Protein AF-A0A410P7U1-F1 (afdb_monomer_lite)

Secondary structure (DSSP, 8-state):
-HHHHHHHHHHHHHHHHHHHHHHHS--SS-HHHHHHHHT-HHHHHHHHHHHHHHHHHHHHHHHHHHHHHHHHH-TTS-HHHHHHHHHHHHHHHHHH-HHHHHHHHHHHHHHHHHHHHHHHHHHHHHHTTSS--

pLDDT: mean 84.14, std 8.35, range [55.19, 94.56]

Structure (mmCIF, N/CA/C/O backbone):
data_AF-A0A410P7U1-F1
#
_entry.id   AF-A0A410P7U1-F1
#
loop_
_atom_site.group_PDB
_atom_site.id
_atom_site.type_symbol
_atom_site.label_atom_id
_atom_site.label_alt_id
_atom_site.label_comp_id
_atom_site.label_asym_id
_atom_site.label_entity_id
_atom_site.label_seq_id
_atom_site.pdbx_PDB_ins_code
_atom_site.Cartn_x
_atom_site.Cartn_y
_atom_site.Cartn_z
_atom_site.occupancy
_atom_site.B_iso_or_equiv
_atom_site.auth_seq_id
_atom_site.auth_comp_id
_atom_site.auth_asym_id
_atom_site.auth_atom_id
_atom_site.pdbx_PDB_model_num
ATOM 1 N N . LEU A 1 1 ? 9.628 14.438 13.253 1.00 80.75 1 LEU A N 1
ATOM 2 C CA . LEU A 1 1 ? 9.615 15.450 12.167 1.00 80.75 1 LEU A CA 1
ATOM 3 C C . LEU A 1 1 ? 10.912 15.455 11.361 1.00 80.75 1 LEU A C 1
ATOM 5 O O . LEU A 1 1 ? 10.832 15.313 10.152 1.00 80.75 1 LEU A O 1
ATOM 9 N N . LEU A 1 2 ? 12.088 15.549 11.995 1.00 90.50 2 LEU A N 1
ATOM 10 C CA . LEU A 1 2 ? 13.374 15.551 11.278 1.00 90.50 2 LEU A CA 1
ATOM 11 C C . LEU A 1 2 ? 13.636 14.260 10.476 1.00 90.50 2 LEU A C 1
ATOM 13 O O . LEU A 1 2 ? 14.017 14.333 9.315 1.00 90.50 2 LEU A O 1
ATOM 17 N N . SER A 1 3 ? 13.324 13.090 11.043 1.00 89.31 3 SER A N 1
ATOM 18 C CA . SER A 1 3 ? 13.371 11.803 10.329 1.00 89.31 3 SER A CA 1
ATOM 19 C C . SER A 1 3 ? 12.455 11.768 9.101 1.00 89.31 3 SER A C 1
ATOM 21 O O . SER A 1 3 ? 12.883 11.365 8.026 1.00 89.31 3 SER A O 1
ATOM 23 N N . TYR A 1 4 ? 11.216 12.248 9.241 1.00 89.88 4 TYR A N 1
ATOM 24 C CA . TYR A 1 4 ? 10.261 12.337 8.133 1.00 89.88 4 TYR A CA 1
ATOM 25 C C . TYR A 1 4 ? 10.740 13.277 7.024 1.00 89.88 4 TYR A C 1
ATOM 27 O O . TYR A 1 4 ? 10.593 12.945 5.853 1.00 89.88 4 TYR A O 1
ATOM 35 N N . MET A 1 5 ? 11.353 14.413 7.375 1.00 93.06 5 MET A N 1
ATOM 36 C CA . MET A 1 5 ? 11.936 15.325 6.386 1.00 93.06 5 MET A CA 1
ATOM 37 C C . MET A 1 5 ? 13.109 14.687 5.637 1.00 93.06 5 MET A C 1
ATOM 39 O O . MET A 1 5 ? 13.162 14.783 4.415 1.00 93.06 5 MET A O 1
ATOM 43 N N . LEU A 1 6 ? 14.017 14.000 6.339 1.00 94.56 6 LEU A N 1
ATOM 44 C CA . LEU A 1 6 ? 15.161 13.330 5.710 1.00 94.56 6 LEU A CA 1
ATOM 45 C C . LEU A 1 6 ? 14.723 12.208 4.764 1.00 94.56 6 LEU A C 1
ATOM 47 O O . LEU A 1 6 ? 15.186 12.145 3.627 1.00 94.56 6 LEU A O 1
ATOM 51 N N . ILE A 1 7 ? 13.800 11.354 5.211 1.00 93.50 7 ILE A N 1
ATOM 52 C CA . ILE A 1 7 ? 13.261 10.269 4.384 1.00 93.50 7 ILE A CA 1
ATOM 53 C C . ILE A 1 7 ? 12.494 10.849 3.193 1.00 93.50 7 ILE A C 1
ATOM 55 O O . ILE A 1 7 ? 12.692 10.400 2.069 1.00 93.50 7 ILE A O 1
ATOM 59 N N . GLY A 1 8 ? 11.666 11.874 3.412 1.00 90.50 8 GLY A N 1
ATOM 60 C CA . GLY A 1 8 ? 10.916 12.535 2.344 1.00 90.50 8 GLY A CA 1
ATOM 61 C C . GLY A 1 8 ? 11.827 13.128 1.271 1.00 90.50 8 GLY A C 1
ATOM 62 O O . GLY A 1 8 ? 11.583 12.929 0.084 1.00 90.50 8 GLY A O 1
ATOM 63 N N . LEU A 1 9 ? 12.917 13.784 1.676 1.00 93.50 9 LEU A N 1
ATOM 64 C CA . LEU A 1 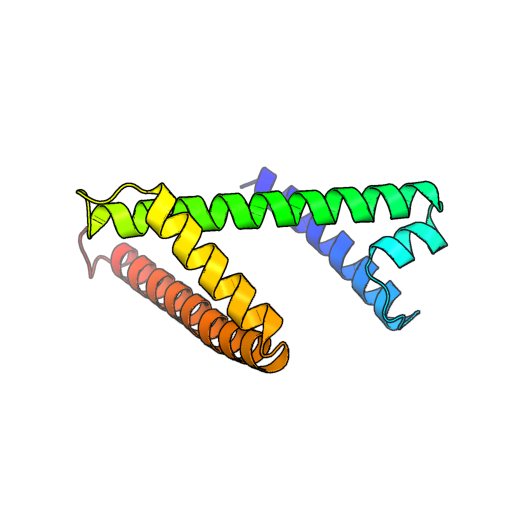9 ? 13.907 14.331 0.751 1.00 93.50 9 LEU A CA 1
ATOM 65 C C . LEU A 1 9 ? 14.616 13.226 -0.048 1.00 93.50 9 LEU A C 1
ATOM 67 O O . LEU A 1 9 ? 14.768 13.340 -1.262 1.00 93.50 9 LEU A O 1
ATOM 71 N N . MET A 1 10 ? 15.010 12.136 0.614 1.00 92.62 10 MET A N 1
ATOM 72 C CA . MET A 1 10 ? 15.629 10.983 -0.044 1.00 92.62 10 MET A CA 1
ATOM 73 C C . MET A 1 10 ? 14.689 10.352 -1.082 1.00 92.62 10 MET A C 1
ATOM 75 O O . MET A 1 10 ? 15.100 10.096 -2.213 1.00 92.62 10 MET A O 1
ATOM 79 N N . VAL A 1 11 ? 13.420 10.137 -0.720 1.00 91.25 11 VAL A N 1
ATOM 80 C CA . VAL A 1 11 ? 12.402 9.575 -1.620 1.00 91.25 11 VAL A CA 1
ATOM 81 C C . VAL A 1 11 ? 12.125 10.514 -2.794 1.00 91.25 11 VAL A C 1
ATOM 83 O O . VAL A 1 11 ? 11.977 10.042 -3.918 1.00 91.25 11 VAL A O 1
ATOM 86 N N . TYR A 1 12 ? 12.108 11.830 -2.567 1.00 90.88 12 TYR A N 1
ATOM 87 C CA . TYR A 1 12 ? 11.939 12.821 -3.629 1.00 90.88 12 TYR A CA 1
ATOM 88 C C . TYR A 1 12 ? 13.035 12.711 -4.699 1.00 90.88 12 TYR A C 1
ATOM 90 O O . TYR A 1 12 ? 12.726 12.612 -5.889 1.00 90.88 12 TYR A O 1
ATOM 98 N N . PHE A 1 13 ? 14.307 12.662 -4.288 1.00 91.12 13 PHE A N 1
ATOM 99 C CA . PHE A 1 13 ? 15.417 12.489 -5.229 1.00 91.12 13 PHE A CA 1
ATOM 100 C C . PHE A 1 13 ? 15.346 11.148 -5.965 1.00 91.12 13 PHE A C 1
ATOM 102 O O . PHE A 1 13 ? 15.535 11.108 -7.181 1.00 91.12 13 PHE A O 1
ATOM 109 N N . LEU A 1 14 ? 15.013 10.068 -5.252 1.00 88.69 14 LEU A N 1
ATOM 110 C CA . LEU A 1 14 ? 14.886 8.733 -5.835 1.00 88.69 14 LEU A CA 1
ATOM 111 C C . LEU A 1 14 ? 13.796 8.679 -6.917 1.00 88.69 14 LEU A C 1
ATOM 113 O O . LEU A 1 14 ? 14.049 8.209 -8.023 1.00 88.69 14 LEU A O 1
ATOM 117 N N . MET A 1 15 ? 12.601 9.198 -6.624 1.00 88.19 15 MET A N 1
ATOM 118 C CA . MET A 1 15 ? 11.480 9.199 -7.571 1.00 88.19 15 MET A CA 1
ATOM 119 C C . MET A 1 15 ? 11.740 10.100 -8.779 1.00 88.19 15 MET A C 1
ATOM 121 O O . MET A 1 15 ? 11.368 9.742 -9.893 1.00 88.19 15 MET A O 1
ATOM 125 N N . THR A 1 16 ? 12.416 11.233 -8.577 1.00 89.19 16 THR A N 1
ATOM 126 C CA . THR A 1 16 ? 12.781 12.141 -9.675 1.00 89.19 16 THR A CA 1
ATOM 127 C C . THR A 1 16 ? 13.764 11.468 -10.637 1.00 89.19 16 THR A C 1
ATOM 129 O O . THR A 1 16 ? 13.517 11.439 -11.839 1.00 89.19 16 THR A O 1
ATOM 132 N N . SER A 1 17 ? 14.821 10.837 -10.114 1.00 85.94 17 SER A N 1
ATOM 133 C CA . SER A 1 17 ? 15.799 10.109 -10.935 1.00 85.94 17 SER A CA 1
ATOM 134 C C . SER A 1 17 ? 15.175 8.918 -11.673 1.00 85.94 17 SER A C 1
ATOM 136 O O . SER A 1 17 ? 15.435 8.720 -12.858 1.00 85.94 17 SER A O 1
ATOM 138 N N . LEU A 1 18 ? 14.299 8.155 -11.008 1.00 84.88 18 LEU A N 1
ATOM 139 C CA . LEU A 1 18 ? 13.560 7.064 -11.650 1.00 84.88 18 LEU A CA 1
ATOM 140 C C . LEU A 1 18 ? 12.632 7.569 -12.763 1.00 84.88 18 LEU A C 1
ATOM 142 O O . LEU A 1 18 ? 12.522 6.917 -13.800 1.00 84.88 18 LEU A O 1
ATOM 146 N N . GLY A 1 19 ? 11.991 8.725 -12.573 1.00 84.00 19 GLY A N 1
ATOM 147 C CA . GLY A 1 19 ? 11.145 9.357 -13.586 1.00 84.00 19 GLY A CA 1
ATOM 148 C C . GLY A 1 19 ? 11.925 9.775 -14.835 1.00 84.00 19 GLY A C 1
ATOM 149 O O . GLY A 1 19 ? 11.479 9.512 -15.951 1.00 84.00 19 GLY A O 1
ATOM 150 N N . GLU A 1 20 ? 13.113 10.360 -14.661 1.00 86.19 20 GLU A N 1
ATOM 151 C CA . GLU A 1 20 ? 14.006 10.715 -15.772 1.00 86.19 20 GLU A CA 1
ATOM 152 C C . GLU A 1 20 ? 14.488 9.475 -16.538 1.00 86.19 20 GLU A C 1
ATOM 154 O O . GLU A 1 20 ? 14.458 9.460 -17.769 1.00 86.19 20 GLU A O 1
ATOM 159 N N . LEU A 1 21 ? 14.859 8.405 -15.825 1.00 84.50 21 LEU A N 1
ATOM 160 C CA . LEU A 1 21 ? 15.267 7.134 -16.432 1.00 84.50 21 LEU A CA 1
ATOM 161 C C . LEU A 1 21 ? 14.123 6.465 -17.204 1.00 84.50 21 LEU A C 1
ATOM 163 O O . LEU A 1 21 ? 14.349 5.960 -18.302 1.00 84.50 21 LEU A O 1
ATOM 167 N N . ALA A 1 22 ? 12.897 6.508 -16.676 1.00 82.62 22 ALA A N 1
ATOM 168 C CA . ALA A 1 22 ? 11.719 5.972 -17.355 1.00 82.62 22 ALA A CA 1
ATOM 169 C C . ALA A 1 22 ? 11.340 6.772 -18.614 1.00 82.62 22 ALA A C 1
ATOM 171 O O . ALA A 1 22 ? 10.884 6.189 -19.598 1.00 82.62 22 ALA A O 1
ATOM 172 N N . ALA A 1 23 ? 11.548 8.094 -18.611 1.00 82.38 23 ALA A N 1
ATOM 173 C CA . ALA A 1 23 ? 11.351 8.937 -19.790 1.00 82.38 23 ALA A CA 1
ATOM 174 C C . ALA A 1 23 ? 12.447 8.724 -20.849 1.00 82.38 23 ALA A C 1
ATOM 176 O O . ALA A 1 23 ? 12.164 8.753 -22.046 1.00 82.38 23 ALA A O 1
ATOM 177 N N . TYR A 1 24 ? 13.690 8.498 -20.415 1.00 81.44 24 TYR A N 1
ATOM 178 C CA . TYR A 1 24 ? 14.828 8.244 -21.298 1.00 81.44 24 TYR A CA 1
ATOM 179 C C . TYR A 1 24 ? 14.781 6.849 -21.936 1.00 81.44 24 TYR A C 1
ATOM 181 O O . TYR A 1 24 ? 15.086 6.693 -23.118 1.00 81.44 24 TYR A O 1
ATOM 189 N N . MET A 1 25 ? 14.377 5.833 -21.172 1.00 77.94 25 MET A N 1
ATOM 190 C CA . MET A 1 25 ? 14.282 4.447 -21.619 1.00 77.94 25 MET A CA 1
ATOM 191 C C . MET A 1 25 ? 12.894 3.885 -21.278 1.00 77.94 25 MET A C 1
ATOM 193 O O . MET A 1 25 ? 12.732 3.268 -20.225 1.00 77.94 25 MET A O 1
ATOM 197 N N . PRO A 1 26 ? 11.893 4.042 -22.166 1.00 72.19 26 PRO A N 1
ATOM 198 C CA . PRO A 1 26 ? 10.545 3.527 -21.948 1.00 72.19 26 PRO A CA 1
ATOM 199 C C . PRO A 1 26 ? 10.509 2.013 -22.196 1.00 72.19 26 PRO A C 1
ATOM 201 O O . PRO A 1 26 ? 9.958 1.526 -23.183 1.00 72.19 26 PRO A O 1
ATOM 204 N N . VAL A 1 27 ? 11.143 1.249 -21.311 1.00 73.50 27 VAL A N 1
ATOM 205 C CA . VAL A 1 27 ? 11.031 -0.209 -21.284 1.00 73.50 27 VAL A CA 1
ATOM 206 C C . VAL A 1 27 ? 9.816 -0.605 -20.458 1.00 73.50 27 VAL A C 1
ATOM 208 O O . VAL A 1 27 ? 9.520 -0.012 -19.427 1.00 73.50 27 VAL A O 1
ATOM 211 N N . SER A 1 28 ? 9.139 -1.675 -20.869 1.00 60.81 28 SER A N 1
ATOM 212 C CA . SER A 1 28 ? 8.065 -2.311 -20.088 1.00 60.81 28 SER A CA 1
ATOM 213 C C . SER A 1 28 ? 8.574 -2.981 -18.799 1.00 60.81 28 SER A C 1
ATOM 215 O O . SER A 1 28 ? 7.804 -3.632 -18.095 1.00 60.81 28 SER A O 1
ATOM 217 N N . GLY A 1 29 ? 9.882 -2.893 -18.535 1.00 61.28 29 GLY A N 1
ATOM 218 C CA . GLY A 1 29 ? 10.548 -3.472 -17.378 1.00 61.28 29 GLY A CA 1
ATOM 219 C C . GLY A 1 29 ? 10.292 -2.681 -16.095 1.00 61.28 29 GLY A C 1
ATOM 220 O O . GLY A 1 29 ? 10.015 -1.485 -16.110 1.00 61.28 29 GLY A O 1
ATOM 221 N N . SER A 1 30 ? 10.399 -3.374 -14.963 1.00 69.25 30 SER A N 1
ATOM 222 C CA . SER A 1 30 ? 10.340 -2.767 -13.629 1.00 69.25 30 SER A CA 1
ATOM 223 C C . SER A 1 30 ? 11.595 -1.925 -13.357 1.00 69.25 30 SER A C 1
ATOM 225 O O . SER A 1 30 ? 12.603 -2.057 -14.046 1.00 69.25 30 SER A O 1
ATOM 227 N N . PHE A 1 31 ? 11.596 -1.115 -12.296 1.00 73.81 31 PHE A N 1
ATOM 228 C CA . PHE A 1 31 ? 12.791 -0.393 -11.835 1.00 73.81 31 PHE A CA 1
ATOM 229 C C . PHE A 1 31 ? 13.992 -1.317 -11.553 1.00 73.81 31 PHE A C 1
ATOM 231 O O . PHE A 1 31 ? 15.139 -0.873 -11.594 1.00 73.81 31 PHE A O 1
ATOM 238 N N . ALA A 1 32 ? 13.744 -2.614 -11.342 1.00 74.00 32 ALA A N 1
ATOM 239 C CA . ALA A 1 32 ? 14.778 -3.643 -11.320 1.00 74.00 32 ALA A CA 1
ATOM 240 C C . ALA A 1 32 ? 15.606 -3.669 -12.623 1.00 74.00 32 ALA A C 1
ATOM 242 O O . ALA A 1 32 ? 16.824 -3.777 -12.553 1.00 74.00 32 ALA A O 1
ATOM 243 N N . THR A 1 33 ? 14.980 -3.484 -13.791 1.00 75.31 33 THR A N 1
ATOM 244 C CA . THR A 1 33 ? 15.638 -3.435 -15.108 1.00 75.31 33 THR A CA 1
ATOM 245 C C . THR A 1 33 ? 16.578 -2.234 -15.235 1.00 75.31 33 THR A C 1
ATOM 247 O O . THR A 1 33 ? 17.677 -2.376 -15.765 1.00 75.31 33 THR A O 1
ATOM 250 N N . TYR A 1 34 ? 16.215 -1.069 -14.683 1.00 77.75 34 TYR A N 1
ATOM 251 C CA . TYR A 1 34 ? 17.138 0.074 -14.621 1.00 77.75 34 TYR A CA 1
ATOM 252 C C . TYR A 1 34 ? 18.340 -0.232 -13.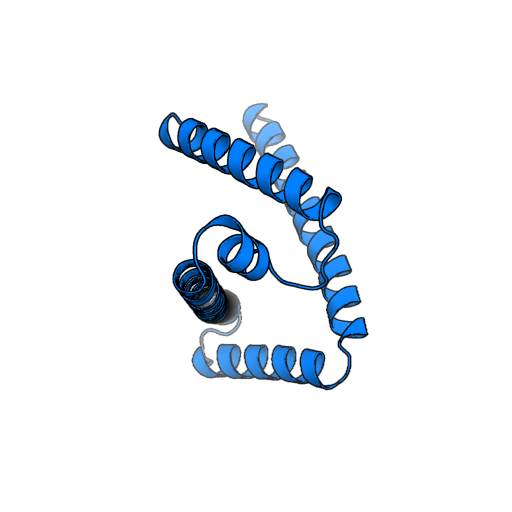715 1.00 77.75 34 TYR A C 1
ATOM 254 O O . TYR A 1 34 ? 19.472 0.079 -14.073 1.00 77.75 34 TYR A O 1
ATOM 262 N N . GLY A 1 35 ? 18.121 -0.918 -12.588 1.00 75.12 35 GLY A N 1
ATOM 263 C CA . GLY A 1 35 ? 19.202 -1.385 -11.715 1.00 75.12 35 GLY A CA 1
ATOM 264 C C . GLY A 1 35 ? 20.156 -2.373 -12.397 1.00 75.12 35 GLY A C 1
ATOM 265 O O . GLY A 1 35 ? 21.365 -2.264 -12.211 1.00 75.12 35 GLY A O 1
ATOM 266 N N . GLN A 1 36 ? 19.635 -3.285 -13.227 1.00 76.38 36 GLN A N 1
ATOM 267 C CA . GLN A 1 36 ? 20.461 -4.220 -14.006 1.00 76.38 36 GLN A CA 1
ATOM 268 C C . GLN A 1 36 ? 21.308 -3.501 -15.060 1.00 76.38 36 GLN A C 1
ATOM 270 O O . GLN A 1 36 ? 22.480 -3.825 -15.220 1.00 76.38 36 GLN A O 1
ATOM 275 N N . ASN A 1 37 ? 20.730 -2.518 -15.756 1.00 77.50 37 ASN A N 1
ATOM 276 C CA . ASN A 1 37 ? 21.390 -1.845 -16.876 1.00 77.50 37 ASN A CA 1
ATOM 277 C C . ASN A 1 37 ? 22.408 -0.774 -16.446 1.00 77.50 37 ASN A C 1
ATOM 279 O O . ASN A 1 37 ? 23.382 -0.554 -17.162 1.00 77.50 37 ASN A O 1
ATOM 283 N N . TYR A 1 38 ? 22.180 -0.090 -15.318 1.00 79.69 38 TYR A N 1
ATOM 284 C CA . TYR A 1 38 ? 22.986 1.068 -14.900 1.00 79.69 38 TYR A CA 1
ATOM 285 C C . TYR A 1 38 ? 23.884 0.826 -13.677 1.00 79.69 38 TYR A C 1
ATOM 287 O O . TYR A 1 38 ? 24.765 1.646 -13.426 1.00 79.69 38 TYR A O 1
ATOM 295 N N . VAL A 1 39 ? 23.680 -0.254 -12.913 1.00 80.44 39 VAL A N 1
ATOM 296 C CA . VAL A 1 39 ? 24.510 -0.581 -11.738 1.00 80.44 39 VAL A CA 1
ATOM 297 C C . VAL A 1 39 ? 25.270 -1.877 -11.980 1.00 80.44 39 VAL A C 1
ATOM 299 O O . VAL A 1 39 ? 26.473 -1.852 -12.215 1.00 80.44 39 VAL A O 1
ATOM 302 N N . GLU A 1 40 ? 24.562 -3.003 -11.926 1.00 83.50 40 GLU A N 1
ATOM 303 C CA . GLU A 1 40 ? 25.104 -4.341 -12.144 1.00 83.50 40 GLU A CA 1
ATOM 304 C C . GLU A 1 40 ? 23.945 -5.335 -12.283 1.00 83.50 40 GLU A C 1
ATOM 306 O O . GLU A 1 40 ? 22.895 -5.185 -11.647 1.00 83.50 40 GLU A O 1
ATOM 311 N N . GLU A 1 41 ? 24.141 -6.402 -13.055 1.00 79.56 41 GLU A N 1
ATOM 312 C CA . GLU A 1 41 ? 23.120 -7.429 -13.280 1.00 79.56 41 GLU A CA 1
ATOM 313 C C . GLU A 1 41 ? 22.643 -8.083 -11.964 1.00 79.56 41 GLU A C 1
ATOM 315 O O . GLU A 1 41 ? 21.440 -8.287 -11.760 1.00 79.56 41 GLU A O 1
ATOM 320 N N . GLY A 1 42 ? 23.568 -8.319 -11.022 1.00 82.69 42 GLY A N 1
ATOM 321 C CA . GLY A 1 42 ? 23.270 -8.859 -9.690 1.00 82.69 42 GLY A CA 1
ATOM 322 C C . GLY A 1 42 ? 22.487 -7.898 -8.787 1.00 82.69 42 GLY A C 1
ATOM 323 O O . GLY A 1 42 ? 21.657 -8.337 -7.988 1.00 82.69 42 GLY A O 1
ATOM 324 N N . PHE A 1 43 ? 22.682 -6.586 -8.946 1.00 83.31 43 PHE A N 1
ATOM 325 C CA . PHE A 1 43 ? 21.965 -5.575 -8.168 1.00 83.31 43 PHE A CA 1
ATOM 326 C C . PHE A 1 43 ? 20.480 -5.537 -8.535 1.00 83.31 43 PHE A C 1
ATOM 328 O O . PHE A 1 43 ? 19.616 -5.527 -7.658 1.00 83.31 43 PHE A O 1
ATOM 335 N N . GLY A 1 44 ? 20.159 -5.588 -9.827 1.00 82.38 44 GLY A N 1
ATOM 336 C CA . GLY A 1 44 ? 18.762 -5.602 -10.245 1.00 82.38 44 GLY A CA 1
ATOM 337 C C . GLY A 1 44 ? 18.033 -6.913 -9.926 1.00 82.38 44 GLY A C 1
ATOM 338 O O . GLY A 1 44 ? 16.845 -6.871 -9.602 1.00 82.38 44 GLY A O 1
ATOM 339 N N . LEU A 1 45 ? 18.733 -8.057 -9.883 1.00 85.00 45 LEU A N 1
ATOM 340 C CA . LEU A 1 45 ? 18.167 -9.303 -9.344 1.00 85.00 45 LEU A CA 1
ATOM 341 C C . LEU A 1 45 ? 17.794 -9.146 -7.859 1.00 85.00 45 LEU A C 1
ATOM 343 O O . LEU A 1 45 ? 16.686 -9.505 -7.456 1.00 85.00 45 LEU A O 1
ATOM 347 N N . ALA A 1 46 ? 18.696 -8.580 -7.050 1.00 88.06 46 ALA A N 1
ATOM 348 C CA . ALA A 1 46 ? 18.447 -8.333 -5.631 1.00 88.06 46 ALA A CA 1
ATOM 349 C C . ALA A 1 46 ? 17.266 -7.371 -5.407 1.00 88.06 46 ALA A C 1
ATOM 351 O O . ALA A 1 46 ? 16.421 -7.630 -4.549 1.00 88.06 46 ALA A O 1
ATOM 352 N N . LEU A 1 47 ? 17.158 -6.305 -6.210 1.00 86.75 47 LEU A N 1
ATOM 353 C CA . LEU A 1 47 ? 16.018 -5.383 -6.177 1.00 86.75 47 LEU A CA 1
ATOM 354 C C . LEU A 1 47 ? 14.695 -6.081 -6.505 1.00 86.75 47 LEU A C 1
ATOM 35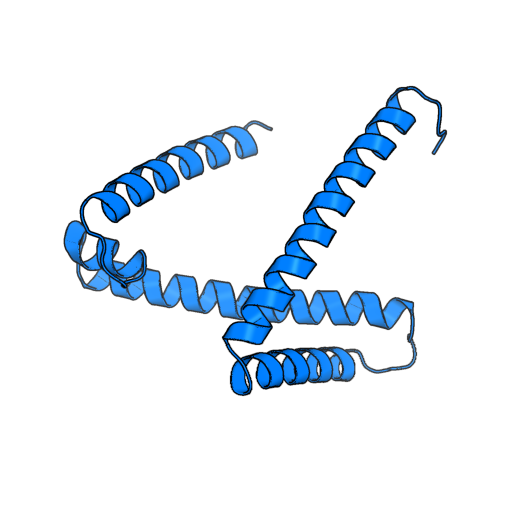6 O O . LEU A 1 47 ? 13.704 -5.860 -5.810 1.00 86.75 47 LEU A O 1
ATOM 360 N N . GLY A 1 48 ? 14.676 -6.940 -7.530 1.00 85.62 48 GLY A N 1
ATOM 361 C CA . GLY A 1 48 ? 13.488 -7.707 -7.906 1.00 85.62 48 GLY A CA 1
ATOM 362 C C . GLY A 1 48 ? 12.993 -8.603 -6.768 1.00 85.62 48 GLY A C 1
ATOM 363 O O . GLY A 1 48 ? 11.814 -8.558 -6.412 1.00 85.62 48 GLY A O 1
ATOM 364 N N . TRP A 1 49 ? 13.900 -9.354 -6.137 1.00 88.62 49 TRP A N 1
ATOM 365 C CA . TRP A 1 49 ? 13.569 -10.204 -4.989 1.00 88.62 49 TRP A CA 1
ATOM 366 C C . TRP A 1 49 ? 13.128 -9.409 -3.764 1.00 88.62 49 TRP A C 1
ATOM 368 O O . TRP A 1 49 ? 12.157 -9.788 -3.110 1.00 88.62 49 TRP A O 1
ATOM 378 N N . ASN A 1 50 ? 13.803 -8.298 -3.457 1.00 89.12 50 ASN A N 1
ATOM 379 C CA . ASN A 1 50 ? 13.434 -7.450 -2.328 1.00 89.12 50 ASN A CA 1
ATOM 380 C C . ASN A 1 50 ? 12.031 -6.861 -2.510 1.00 89.12 50 ASN A C 1
ATOM 382 O O . ASN A 1 50 ? 11.234 -6.857 -1.573 1.00 89.12 50 ASN A O 1
ATOM 386 N N . TYR A 1 51 ? 11.703 -6.437 -3.730 1.00 86.88 51 TYR A N 1
ATOM 387 C CA . TYR A 1 51 ? 10.385 -5.912 -4.048 1.00 86.88 51 TYR A CA 1
ATOM 388 C C . TYR A 1 51 ? 9.293 -6.973 -3.967 1.00 86.88 51 TYR A C 1
ATOM 390 O O . TYR A 1 51 ? 8.255 -6.738 -3.354 1.00 86.88 51 TYR A O 1
ATOM 398 N N . TRP A 1 52 ? 9.532 -8.157 -4.536 1.00 88.75 52 TRP A N 1
ATOM 399 C CA . TRP A 1 52 ? 8.594 -9.271 -4.424 1.00 88.75 52 TRP A CA 1
ATOM 400 C C . TRP A 1 52 ? 8.341 -9.645 -2.958 1.00 88.75 52 TRP A C 1
ATOM 402 O O . TRP A 1 52 ? 7.191 -9.793 -2.548 1.00 88.75 52 TRP A O 1
ATOM 412 N N . TYR A 1 53 ? 9.403 -9.721 -2.151 1.00 90.62 53 TYR A N 1
ATOM 413 C CA . TYR A 1 53 ? 9.292 -9.986 -0.719 1.00 90.62 53 TYR A CA 1
ATOM 414 C C . TYR A 1 53 ? 8.495 -8.894 0.002 1.00 90.62 53 TYR A C 1
ATOM 416 O O . TYR A 1 53 ? 7.615 -9.205 0.803 1.00 90.62 53 TYR A O 1
ATOM 424 N N . ASN A 1 54 ? 8.754 -7.619 -0.308 1.00 91.06 54 ASN A N 1
ATOM 425 C CA . ASN A 1 54 ? 8.003 -6.502 0.256 1.00 91.06 54 ASN A CA 1
ATOM 426 C C . ASN A 1 54 ? 6.500 -6.632 -0.038 1.00 91.06 54 ASN A C 1
ATOM 428 O O . ASN A 1 54 ? 5.696 -6.540 0.884 1.00 91.06 54 ASN A O 1
ATOM 432 N N . TRP A 1 55 ? 6.123 -6.940 -1.281 1.00 88.25 55 TRP A N 1
ATOM 433 C CA . TRP A 1 55 ? 4.722 -7.166 -1.641 1.00 88.25 55 TRP A CA 1
ATOM 434 C C . TRP A 1 55 ? 4.101 -8.372 -0.942 1.00 88.25 55 TRP A C 1
ATOM 436 O O . TRP A 1 55 ? 2.970 -8.278 -0.468 1.00 88.25 55 TRP A O 1
ATOM 446 N N . ALA A 1 56 ? 4.829 -9.485 -0.837 1.00 90.19 56 ALA A N 1
ATOM 447 C CA . ALA A 1 56 ? 4.352 -10.671 -0.132 1.00 90.19 56 ALA A CA 1
ATOM 448 C C . ALA A 1 56 ? 4.055 -10.367 1.348 1.00 90.19 56 ALA A C 1
ATOM 450 O O . ALA A 1 56 ? 3.017 -10.775 1.872 1.00 90.19 56 ALA A O 1
ATOM 451 N N . VAL A 1 57 ? 4.934 -9.603 2.005 1.00 93.31 57 VAL A N 1
ATOM 452 C CA . VAL A 1 57 ? 4.737 -9.157 3.390 1.00 93.31 57 VAL A CA 1
ATOM 453 C C . VAL A 1 57 ? 3.553 -8.196 3.497 1.00 93.31 57 VAL A C 1
ATOM 455 O O . VAL A 1 57 ? 2.720 -8.373 4.382 1.00 93.31 57 VAL A O 1
ATOM 458 N N . THR A 1 58 ? 3.435 -7.220 2.595 1.00 92.44 58 THR A N 1
ATOM 459 C CA . THR A 1 58 ? 2.321 -6.259 2.597 1.00 92.44 58 THR A CA 1
ATOM 460 C C . THR A 1 58 ? 0.968 -6.960 2.486 1.00 92.44 58 THR A C 1
ATOM 462 O O . THR A 1 58 ? 0.086 -6.691 3.295 1.00 92.44 58 THR A O 1
ATOM 465 N N . ILE A 1 59 ? 0.821 -7.930 1.575 1.00 89.94 59 ILE A N 1
ATOM 466 C CA . ILE A 1 59 ? -0.426 -8.703 1.444 1.00 89.94 59 ILE A CA 1
ATOM 467 C C . ILE A 1 59 ? -0.746 -9.444 2.748 1.00 89.94 59 ILE A C 1
ATOM 469 O O . ILE A 1 59 ? -1.890 -9.435 3.198 1.00 89.94 59 ILE A O 1
ATOM 473 N N . ALA A 1 60 ? 0.249 -10.067 3.387 1.00 90.12 60 ALA A N 1
ATOM 474 C CA . ALA A 1 60 ? 0.036 -10.749 4.661 1.00 90.12 60 ALA A CA 1
ATOM 475 C C . ALA A 1 60 ? -0.442 -9.782 5.759 1.00 90.12 60 ALA A C 1
ATOM 477 O O . ALA A 1 60 ? -1.362 -10.109 6.511 1.00 90.12 60 ALA A O 1
ATOM 478 N N . VAL A 1 61 ? 0.141 -8.582 5.829 1.00 92.88 61 VAL A N 1
ATOM 479 C CA . VAL A 1 61 ? -0.263 -7.535 6.779 1.00 92.88 61 VAL A CA 1
ATOM 480 C C . VAL A 1 61 ? -1.685 -7.047 6.497 1.00 92.88 61 VAL A C 1
ATOM 482 O O . VAL A 1 61 ? -2.475 -6.939 7.434 1.00 92.88 61 VAL A O 1
ATOM 485 N N . ASP A 1 62 ? -2.046 -6.821 5.235 1.00 90.50 62 ASP A N 1
ATOM 486 C CA . ASP A 1 62 ? -3.392 -6.383 4.850 1.00 90.50 62 ASP A CA 1
ATOM 487 C C . A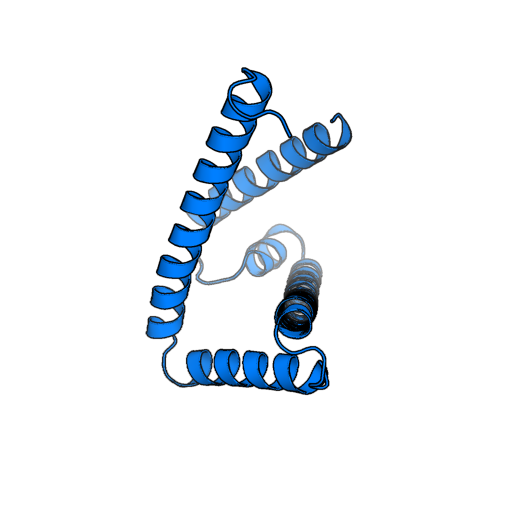SP A 1 62 ? -4.460 -7.426 5.216 1.00 90.50 62 ASP A C 1
ATOM 489 O O . ASP A 1 62 ? -5.519 -7.078 5.742 1.00 90.50 62 ASP A O 1
ATOM 493 N N . LEU A 1 63 ? -4.173 -8.720 5.025 1.00 91.62 63 LEU A N 1
ATOM 494 C CA . LEU A 1 63 ? -5.070 -9.806 5.437 1.00 91.62 63 LEU A CA 1
ATOM 495 C C . LEU A 1 63 ? -5.246 -9.877 6.957 1.00 91.62 63 LEU A C 1
ATOM 497 O O . LEU A 1 63 ? -6.343 -10.178 7.434 1.00 91.62 63 LEU A O 1
ATOM 501 N N . VAL A 1 64 ? -4.184 -9.606 7.718 1.00 91.12 64 VAL A N 1
ATOM 502 C CA . VAL A 1 64 ? -4.236 -9.522 9.183 1.00 91.12 64 VAL A CA 1
ATOM 503 C C . VAL A 1 64 ? -5.047 -8.304 9.622 1.00 91.12 64 VAL A C 1
ATOM 505 O O . VAL A 1 64 ? -5.862 -8.416 10.534 1.00 91.12 64 VAL A O 1
ATOM 508 N N . ALA A 1 65 ? -4.880 -7.156 8.967 1.00 90.75 65 ALA A N 1
ATOM 509 C CA . ALA A 1 65 ? -5.669 -5.961 9.244 1.00 90.75 65 ALA A CA 1
ATOM 510 C C . ALA A 1 65 ? -7.160 -6.196 8.956 1.00 90.75 65 ALA A C 1
ATOM 512 O O . ALA A 1 65 ? -8.004 -5.884 9.796 1.00 90.75 65 ALA A O 1
ATOM 513 N N . ALA A 1 66 ? -7.491 -6.824 7.824 1.00 88.94 66 ALA A N 1
ATOM 514 C CA . ALA A 1 66 ? -8.864 -7.184 7.483 1.00 88.94 66 ALA A CA 1
ATOM 515 C C . ALA A 1 66 ? -9.483 -8.133 8.524 1.00 88.94 66 ALA A C 1
ATOM 517 O O . ALA A 1 66 ? -10.623 -7.929 8.943 1.00 88.94 66 ALA A O 1
ATOM 518 N N . GLN A 1 67 ? -8.722 -9.121 9.008 1.00 90.44 67 GLN A N 1
ATOM 519 C CA . GLN A 1 67 ? -9.183 -10.026 10.067 1.00 90.44 67 GLN A CA 1
ATOM 520 C C . GLN A 1 67 ? -9.500 -9.276 11.372 1.00 90.44 67 GLN A C 1
ATOM 522 O O . GLN A 1 67 ? -10.487 -9.593 12.028 1.00 90.44 67 GLN A O 1
ATOM 527 N N . LEU A 1 68 ? -8.683 -8.281 11.742 1.00 89.81 68 LEU A N 1
ATOM 528 C CA . LEU A 1 68 ? -8.852 -7.486 12.964 1.00 89.81 68 LEU A CA 1
ATOM 529 C C . LEU A 1 68 ? -10.083 -6.580 12.882 1.00 89.81 68 LEU A C 1
ATOM 531 O O . LEU A 1 68 ? -10.773 -6.371 13.874 1.00 89.81 68 LEU A O 1
ATOM 535 N N . VAL A 1 69 ? -10.379 -6.052 11.695 1.00 90.19 69 VAL A N 1
ATOM 536 C CA . VAL A 1 69 ? -11.608 -5.284 11.469 1.00 90.19 69 VAL A CA 1
ATOM 537 C C . VAL A 1 69 ? -12.828 -6.198 11.575 1.00 90.19 69 VAL A C 1
ATOM 539 O O . VAL A 1 69 ? -13.810 -5.841 12.223 1.00 90.19 69 VAL A O 1
ATOM 542 N N . MET A 1 70 ? -12.769 -7.396 10.988 1.00 90.12 70 MET A N 1
ATOM 543 C CA . MET A 1 70 ? -13.887 -8.340 11.033 1.00 90.12 70 MET A CA 1
ATOM 544 C C . MET A 1 70 ? -14.113 -8.936 12.421 1.00 90.12 70 MET A C 1
ATOM 546 O O . MET A 1 70 ? -15.263 -9.184 12.773 1.00 90.12 70 MET A O 1
ATOM 550 N N . SER A 1 71 ? -13.070 -9.112 13.235 1.00 86.69 71 SER A N 1
ATOM 551 C CA . SER A 1 71 ? -13.223 -9.596 14.612 1.00 86.69 71 SER A CA 1
ATOM 552 C C . SER A 1 71 ? -13.962 -8.606 15.517 1.00 86.69 71 SER A C 1
ATOM 554 O O . SER A 1 71 ? -14.565 -9.028 16.499 1.00 86.69 71 SER A O 1
ATOM 556 N N . TRP A 1 72 ? -13.976 -7.310 15.178 1.00 86.50 72 TRP A N 1
ATOM 557 C CA . TRP A 1 72 ? -14.792 -6.320 15.886 1.00 86.50 72 TRP A CA 1
ATOM 558 C C . TRP A 1 72 ? -16.296 -6.520 15.641 1.00 86.50 72 TRP A C 1
ATOM 560 O O . TRP A 1 72 ? -17.097 -6.327 16.552 1.00 86.50 72 TRP A O 1
ATOM 570 N N . TRP A 1 73 ? -16.680 -6.942 14.432 1.00 86.69 73 TRP A N 1
ATOM 571 C CA . TRP A 1 73 ? -18.078 -7.198 14.062 1.00 86.69 73 TRP A CA 1
ATOM 572 C C . TRP A 1 73 ? -18.536 -8.627 14.382 1.00 86.69 73 TRP A C 1
ATOM 574 O O . TRP A 1 73 ? -19.671 -8.832 14.803 1.00 86.69 73 TRP A O 1
ATOM 584 N N . PHE A 1 74 ? -17.659 -9.614 14.182 1.00 86.50 74 PHE A N 1
ATOM 585 C CA . PHE A 1 74 ? -17.930 -11.043 14.351 1.00 86.50 74 PHE A CA 1
ATOM 586 C C . PHE A 1 74 ? -16.880 -11.685 15.271 1.00 86.50 74 PHE A C 1
ATOM 588 O O . PHE A 1 74 ? -16.003 -12.415 14.795 1.00 86.50 74 PHE A O 1
ATOM 595 N N . PRO A 1 75 ? -16.957 -11.432 16.589 1.00 81.38 75 PRO A N 1
ATOM 596 C CA . PRO A 1 75 ? -15.944 -11.875 17.548 1.00 81.38 75 PRO A CA 1
ATOM 597 C C . PRO A 1 75 ? -15.871 -13.401 17.702 1.00 81.38 75 PRO A C 1
ATOM 599 O O . PRO A 1 75 ? -14.814 -13.932 18.030 1.00 81.38 75 PRO A O 1
ATOM 602 N N . ASP A 1 76 ? -16.964 -14.114 17.418 1.00 85.56 76 ASP A N 1
ATOM 603 C CA . ASP A 1 76 ? -17.049 -15.570 17.593 1.00 85.56 76 ASP A CA 1
ATOM 604 C C . ASP A 1 76 ? -16.410 -16.368 16.441 1.00 85.56 76 ASP A C 1
ATOM 606 O O . ASP A 1 76 ? -16.261 -17.588 16.526 1.00 85.56 76 ASP A O 1
ATOM 610 N N . THR A 1 77 ? -16.039 -15.706 15.338 1.00 86.38 77 THR A N 1
ATOM 611 C CA . THR A 1 77 ? -15.475 -16.378 14.158 1.00 86.38 77 THR A CA 1
ATOM 612 C C . THR A 1 77 ? -13.942 -16.365 14.199 1.00 86.38 77 THR A C 1
ATOM 614 O O . THR A 1 77 ? -13.348 -15.295 14.339 1.00 86.38 77 THR A O 1
ATOM 617 N N . PRO A 1 78 ? -13.263 -17.514 14.007 1.00 87.00 78 PRO A N 1
ATOM 618 C CA . PRO A 1 78 ? -11.806 -17.561 13.911 1.00 87.00 78 PRO A CA 1
ATOM 619 C C . PRO A 1 78 ? -11.248 -16.641 12.810 1.00 87.00 78 PRO A C 1
ATOM 621 O O . PRO A 1 78 ? -11.634 -16.749 11.647 1.00 87.00 78 PRO A O 1
ATOM 624 N N . GLY A 1 79 ? -10.283 -15.781 13.157 1.00 83.00 79 GLY A N 1
ATOM 625 C CA . GLY A 1 79 ? -9.724 -14.767 12.245 1.00 83.00 79 GLY A CA 1
ATOM 626 C C . GLY A 1 79 ? -9.138 -15.324 10.941 1.00 83.00 79 GLY A C 1
ATOM 627 O O . GLY A 1 79 ? -9.293 -14.711 9.885 1.00 83.00 79 GLY A O 1
ATOM 628 N N . TRP A 1 80 ? -8.567 -16.534 10.978 1.00 86.88 80 TRP A N 1
ATOM 629 C CA . TRP A 1 80 ? -7.987 -17.183 9.796 1.00 86.88 80 TRP A CA 1
ATOM 630 C C . TRP A 1 80 ? -9.005 -17.414 8.669 1.00 86.88 80 TRP A C 1
ATOM 632 O O . TRP A 1 80 ? -8.624 -17.403 7.500 1.00 86.88 80 TRP A O 1
ATOM 642 N N . ILE A 1 81 ? -10.293 -17.582 9.000 1.00 90.31 81 ILE A N 1
ATOM 643 C CA . ILE A 1 81 ? -11.368 -17.760 8.014 1.00 90.31 81 ILE A CA 1
ATOM 644 C C . ILE A 1 81 ? -11.544 -16.477 7.203 1.00 90.31 81 ILE A C 1
ATOM 646 O O . ILE A 1 81 ? -11.639 -16.534 5.979 1.00 90.31 81 ILE A O 1
ATOM 650 N N . TRP A 1 82 ? -11.528 -15.317 7.866 1.00 90.88 82 TRP A N 1
ATOM 651 C CA . TRP A 1 82 ? -11.622 -14.022 7.197 1.00 90.88 82 TRP A CA 1
ATOM 652 C C . TRP A 1 82 ? -10.407 -13.765 6.310 1.00 90.88 82 TRP A C 1
ATOM 654 O O . TRP A 1 82 ? -10.573 -13.391 5.151 1.00 90.88 82 TRP A O 1
ATOM 664 N N . SER A 1 83 ? -9.194 -14.036 6.800 1.00 89.69 83 SER A N 1
ATOM 665 C CA . SER A 1 83 ? -7.979 -13.905 5.988 1.00 89.69 83 SER A CA 1
ATOM 666 C C . SER A 1 83 ? -7.994 -14.832 4.764 1.00 89.69 83 SER A C 1
ATOM 668 O O . SER A 1 83 ? -7.674 -14.387 3.664 1.00 89.69 83 SER A O 1
ATOM 670 N N . ALA A 1 84 ? -8.415 -16.093 4.916 1.00 91.19 84 ALA A N 1
ATOM 671 C CA . ALA A 1 84 ? -8.537 -17.031 3.799 1.00 91.19 84 ALA A CA 1
ATOM 672 C C . ALA A 1 84 ? -9.609 -16.596 2.786 1.00 91.19 84 ALA A C 1
ATOM 674 O O . ALA A 1 84 ? -9.389 -16.686 1.578 1.00 91.19 84 ALA A O 1
ATOM 675 N N . LEU A 1 85 ? -10.744 -16.080 3.267 1.00 92.38 85 LEU A N 1
ATOM 676 C CA . LEU A 1 85 ? -11.827 -15.574 2.428 1.00 92.38 85 LEU A CA 1
ATOM 677 C C . LEU A 1 85 ? -11.376 -14.360 1.609 1.00 92.38 85 LEU A C 1
ATOM 679 O O . LEU A 1 85 ? -11.540 -14.364 0.390 1.00 92.38 85 LEU A O 1
ATOM 683 N N . PHE A 1 86 ? -10.767 -13.351 2.239 1.00 89.88 86 PHE A N 1
ATOM 684 C CA . PHE A 1 86 ? -10.275 -12.166 1.528 1.00 89.88 86 PHE A CA 1
ATOM 685 C C . PHE A 1 86 ? -9.176 -12.510 0.524 1.00 89.88 86 PHE A C 1
ATOM 687 O O . PHE A 1 86 ? -9.216 -12.028 -0.607 1.00 89.88 86 PHE A O 1
ATOM 694 N N . LEU A 1 87 ? -8.242 -13.393 0.893 1.00 90.94 87 LEU A N 1
ATOM 695 C CA . LEU A 1 87 ? -7.220 -13.875 -0.032 1.00 90.94 87 LEU A CA 1
ATOM 696 C C . LEU A 1 87 ? -7.847 -14.586 -1.238 1.00 90.94 87 LEU A C 1
ATOM 698 O O . LEU A 1 87 ? -7.460 -14.318 -2.373 1.00 90.94 87 LEU A O 1
ATOM 702 N N . GLY A 1 88 ? -8.845 -15.444 -1.006 1.00 90.19 88 GLY A N 1
ATOM 703 C CA . GLY A 1 88 ? -9.583 -16.129 -2.065 1.00 90.19 88 GLY A CA 1
ATOM 704 C C . GLY A 1 88 ? -10.294 -15.161 -3.012 1.00 90.19 88 GLY A C 1
ATOM 705 O O . GLY A 1 88 ? -10.203 -15.320 -4.227 1.00 90.19 88 GLY A O 1
ATOM 706 N N . VAL A 1 89 ? -10.944 -14.122 -2.479 1.00 87.56 89 VAL A N 1
ATOM 707 C CA . VAL A 1 89 ? -11.599 -13.077 -3.285 1.00 87.56 89 VAL A CA 1
ATOM 708 C C . VAL A 1 89 ? -10.583 -12.320 -4.140 1.00 87.56 89 VAL A C 1
ATOM 710 O O . VAL A 1 89 ? -10.798 -12.168 -5.341 1.00 87.56 89 VAL A O 1
ATOM 713 N N . ILE A 1 90 ? -9.464 -11.883 -3.554 1.00 84.94 90 ILE A N 1
ATOM 714 C CA . ILE A 1 90 ? -8.407 -11.162 -4.279 1.00 84.94 90 ILE A CA 1
ATOM 715 C C . ILE A 1 90 ? -7.827 -12.041 -5.390 1.00 84.94 90 ILE A C 1
ATOM 717 O O . ILE A 1 90 ? -7.689 -11.590 -6.527 1.00 84.94 90 ILE A O 1
ATOM 721 N N . PHE A 1 91 ? -7.540 -13.307 -5.084 1.00 87.06 91 PHE A N 1
ATOM 722 C CA . PHE A 1 91 ? -7.013 -14.263 -6.052 1.00 87.06 91 PHE A CA 1
ATOM 723 C C . PHE A 1 91 ? -7.992 -14.513 -7.207 1.00 87.06 91 PHE A C 1
ATOM 725 O O . PHE A 1 91 ? -7.593 -14.484 -8.369 1.00 87.06 91 PHE A O 1
ATOM 732 N N . LEU A 1 92 ? -9.283 -14.697 -6.912 1.00 86.12 92 LEU A N 1
ATOM 733 C CA . LEU A 1 92 ? -10.322 -14.895 -7.927 1.00 86.12 92 LEU A CA 1
ATOM 734 C C . LEU A 1 92 ? -10.500 -13.665 -8.821 1.00 86.12 92 LEU A C 1
ATOM 736 O O . LEU A 1 92 ? -10.597 -13.809 -10.038 1.00 86.12 92 LEU A O 1
ATOM 740 N N . LEU A 1 93 ? -10.510 -12.461 -8.244 1.00 81.00 93 LEU A N 1
ATOM 741 C CA . LEU A 1 93 ? -10.588 -11.220 -9.017 1.00 81.00 93 LEU A CA 1
ATOM 742 C C . LEU A 1 93 ? -9.385 -11.067 -9.950 1.00 81.00 93 LEU A C 1
ATOM 744 O O . LEU A 1 93 ? -9.559 -10.734 -11.123 1.00 81.00 93 LEU A O 1
ATOM 748 N N . ASN A 1 94 ? -8.183 -11.367 -9.451 1.00 81.94 94 ASN A N 1
ATOM 749 C CA . ASN A 1 94 ? -6.960 -11.318 -10.244 1.00 81.94 94 ASN A CA 1
ATOM 750 C C . ASN A 1 94 ? -6.970 -12.357 -11.381 1.00 81.94 94 ASN A C 1
ATOM 752 O O . ASN A 1 94 ? -6.586 -12.037 -12.504 1.00 81.94 94 ASN A O 1
ATOM 756 N N . TYR A 1 95 ? -7.475 -13.566 -11.113 1.00 79.56 95 TYR A N 1
ATOM 757 C CA . TYR A 1 95 ? -7.566 -14.650 -12.091 1.00 79.56 95 TYR A CA 1
ATOM 758 C C . TYR A 1 95 ? -8.590 -14.379 -13.205 1.00 79.56 95 TYR A C 1
ATOM 760 O O . TYR A 1 95 ? -8.328 -14.674 -14.369 1.00 79.56 95 TYR A O 1
ATOM 768 N N . ILE A 1 96 ? -9.760 -13.825 -12.869 1.00 76.56 96 ILE A N 1
ATOM 769 C CA . ILE A 1 96 ? -10.879 -13.679 -13.814 1.00 76.56 96 ILE A CA 1
ATOM 770 C C . ILE A 1 96 ? -10.745 -12.416 -14.674 1.00 76.56 96 ILE A C 1
ATOM 772 O O . ILE A 1 96 ? -11.108 -12.434 -15.850 1.00 76.56 96 ILE A O 1
ATOM 776 N N . SER A 1 97 ? -10.265 -11.299 -14.117 1.00 67.81 97 SER A N 1
ATOM 777 C CA . SER A 1 97 ? -10.225 -10.034 -14.853 1.00 67.81 97 SER A CA 1
ATOM 778 C C . SER A 1 97 ? -9.182 -9.071 -14.299 1.00 67.81 97 SER A C 1
ATOM 780 O O . SER A 1 97 ? -9.443 -8.294 -13.381 1.00 67.81 97 SER A O 1
ATOM 782 N N . VAL A 1 98 ? -8.019 -9.028 -14.953 1.00 65.88 98 VAL A N 1
ATOM 783 C CA . VAL A 1 98 ? -6.978 -8.020 -14.685 1.00 65.88 98 VAL A CA 1
ATOM 784 C C . VAL A 1 98 ? -7.522 -6.593 -14.880 1.00 65.88 98 VAL A C 1
ATOM 786 O O . VAL A 1 98 ? -7.151 -5.679 -14.149 1.00 65.88 98 VAL A O 1
ATOM 789 N N . ARG A 1 99 ? -8.471 -6.398 -15.812 1.00 66.81 99 ARG A N 1
ATOM 790 C CA . ARG A 1 99 ? -9.166 -5.109 -16.002 1.00 66.81 99 ARG A CA 1
ATOM 791 C C . ARG A 1 99 ? -10.124 -4.779 -14.857 1.00 66.81 99 ARG A C 1
ATOM 793 O O . ARG A 1 99 ? -10.167 -3.633 -14.429 1.00 66.81 99 ARG A O 1
ATOM 800 N N . GLY A 1 100 ? -10.859 -5.769 -14.352 1.00 69.12 100 GLY A N 1
ATOM 801 C CA . GLY A 1 100 ? -11.791 -5.597 -13.236 1.00 69.12 100 GLY A CA 1
ATOM 802 C C . GLY A 1 100 ? -11.073 -5.280 -11.927 1.00 69.12 100 GLY A C 1
ATOM 803 O O . GLY A 1 100 ? -11.549 -4.454 -11.153 1.00 69.12 100 GLY A O 1
ATOM 804 N N . PHE A 1 101 ? -9.890 -5.862 -11.715 1.00 71.06 101 PHE A N 1
ATOM 805 C CA . PHE A 1 101 ? -9.018 -5.490 -10.602 1.00 71.06 101 PHE A CA 1
ATOM 806 C C . PHE A 1 101 ? -8.590 -4.017 -10.691 1.00 71.06 101 PHE A C 1
ATOM 808 O O . PHE A 1 101 ? -8.721 -3.288 -9.712 1.00 71.06 101 PHE A O 1
ATOM 815 N N . GLY A 1 102 ? -8.176 -3.556 -11.878 1.00 69.62 102 GLY A N 1
ATOM 816 C CA . GLY A 1 102 ? -7.800 -2.155 -12.097 1.00 69.62 102 GLY A CA 1
ATOM 817 C C . GLY A 1 102 ? -8.946 -1.161 -11.861 1.00 69.62 102 GLY A C 1
ATOM 818 O O . GLY A 1 102 ? -8.739 -0.115 -11.247 1.00 69.62 102 GLY A O 1
ATOM 819 N N . GLU A 1 103 ? -10.170 -1.487 -12.286 1.00 78.56 103 GLU A N 1
ATOM 820 C CA . GLU A 1 103 ? -11.348 -0.654 -12.002 1.00 78.56 103 GLU A CA 1
ATOM 821 C C . GLU A 1 103 ? -11.693 -0.642 -10.507 1.00 78.56 103 GLU A C 1
ATOM 823 O O . GLU A 1 103 ? -11.938 0.426 -9.944 1.00 78.56 103 GLU A O 1
ATOM 828 N N . ALA A 1 104 ? -11.668 -1.796 -9.833 1.00 75.12 104 ALA A N 1
ATOM 829 C CA . ALA A 1 104 ? -11.902 -1.870 -8.392 1.00 75.12 104 ALA A CA 1
ATOM 830 C C . ALA A 1 104 ? -10.875 -1.037 -7.610 1.00 75.12 104 ALA A C 1
ATOM 832 O O . ALA A 1 104 ? -11.241 -0.294 -6.699 1.00 75.12 104 ALA A O 1
ATOM 833 N N . GLU A 1 105 ? -9.601 -1.099 -7.997 1.00 75.50 105 GLU A N 1
ATOM 834 C CA . GLU A 1 105 ? -8.532 -0.317 -7.380 1.00 75.50 105 GLU A CA 1
ATOM 835 C C . GLU A 1 105 ? -8.753 1.192 -7.549 1.00 75.50 105 GLU A C 1
ATOM 837 O O . GLU A 1 105 ? -8.580 1.952 -6.592 1.00 75.50 105 GLU A O 1
ATOM 842 N N . TYR A 1 106 ? -9.234 1.626 -8.718 1.00 78.25 106 TYR A N 1
ATOM 843 C CA . TYR A 1 106 ? -9.627 3.014 -8.947 1.00 78.25 106 TYR A CA 1
ATOM 844 C C . TYR A 1 106 ? -10.730 3.462 -7.977 1.00 78.25 106 TYR A C 1
ATOM 846 O O . TYR A 1 106 ? -10.564 4.471 -7.284 1.00 78.25 106 TYR A O 1
ATOM 854 N N . TRP A 1 107 ? -11.813 2.691 -7.843 1.00 81.75 107 TRP A N 1
ATOM 855 C CA . TRP A 1 107 ? -12.894 3.003 -6.901 1.00 81.75 107 TRP A CA 1
ATOM 856 C C . TRP A 1 107 ? -12.416 3.008 -5.441 1.00 81.75 107 TRP A C 1
ATOM 858 O O . TRP A 1 107 ? -12.759 3.916 -4.681 1.00 81.75 107 TRP A O 1
ATOM 868 N N . PHE A 1 108 ? -11.568 2.054 -5.047 1.00 81.25 108 PHE A N 1
ATOM 869 C CA . PHE A 1 108 ? -10.987 2.023 -3.703 1.00 81.25 108 PHE A CA 1
ATOM 870 C C . PHE A 1 108 ? -10.048 3.205 -3.440 1.00 81.25 108 PHE A C 1
ATOM 872 O O . PHE A 1 108 ? -10.023 3.731 -2.325 1.00 81.25 108 PHE A O 1
ATOM 879 N N . SER A 1 109 ? -9.301 3.667 -4.446 1.00 83.81 109 SER A N 1
ATOM 880 C CA . SER A 1 109 ? -8.457 4.859 -4.322 1.00 83.81 109 SER A CA 1
ATOM 881 C C . SER A 1 109 ? -9.286 6.119 -4.053 1.00 83.81 109 SER A C 1
ATOM 883 O O . SER A 1 109 ? -8.905 6.929 -3.207 1.00 83.81 109 SER A O 1
ATOM 885 N N . LEU A 1 110 ? -10.465 6.238 -4.675 1.00 87.31 110 LEU A N 1
ATOM 886 C CA . LEU A 1 110 ? -11.378 7.359 -4.462 1.00 87.31 110 LEU A CA 1
ATOM 887 C C . LEU A 1 110 ? -11.875 7.390 -3.013 1.00 87.31 110 LEU A C 1
ATOM 889 O O . LEU A 1 110 ? -11.791 8.430 -2.361 1.00 87.31 110 LEU A O 1
ATOM 893 N N . ILE A 1 111 ? -12.285 6.239 -2.469 1.00 89.38 111 ILE A N 1
ATOM 894 C CA . ILE A 1 111 ? -12.693 6.117 -1.060 1.00 89.38 111 ILE A CA 1
ATOM 895 C C . ILE A 1 111 ? -11.559 6.549 -0.119 1.00 89.38 111 ILE A C 1
ATOM 897 O O . ILE A 1 111 ? -11.813 7.281 0.842 1.00 89.38 111 ILE A O 1
ATOM 901 N N . LYS A 1 112 ? -10.306 6.152 -0.396 1.00 86.56 112 LYS A N 1
ATOM 902 C CA . LYS A 1 112 ? -9.143 6.566 0.413 1.00 86.56 112 LYS A CA 1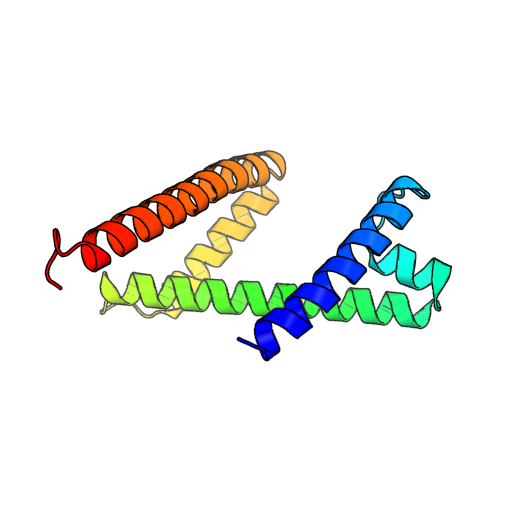
ATOM 903 C C . LYS A 1 112 ? -8.982 8.084 0.417 1.00 86.56 112 LYS A C 1
ATOM 905 O O . LYS A 1 112 ? -8.879 8.676 1.489 1.00 86.56 112 LYS A O 1
ATOM 910 N N . VAL A 1 113 ? -8.993 8.720 -0.756 1.00 91.38 113 VAL A N 1
ATOM 911 C CA . VAL A 1 113 ? -8.824 10.178 -0.876 1.00 91.38 113 VAL A CA 1
ATOM 912 C C . VAL A 1 113 ? -9.955 10.917 -0.162 1.00 91.38 113 VAL A C 1
ATOM 914 O O . VAL A 1 113 ? -9.691 11.818 0.634 1.00 91.38 113 VAL A O 1
ATOM 917 N N . THR A 1 114 ? -11.207 10.502 -0.370 1.00 92.06 114 THR A N 1
ATOM 918 C CA . THR A 1 114 ? -12.358 11.094 0.321 1.00 92.06 114 THR A CA 1
ATOM 919 C C . THR A 1 114 ? -12.237 10.942 1.837 1.00 92.06 114 THR A C 1
ATOM 921 O O . THR A 1 114 ? -12.461 11.909 2.561 1.00 92.06 114 THR A O 1
ATOM 924 N N . THR A 1 115 ? -11.812 9.775 2.327 1.00 91.19 115 THR A N 1
ATOM 925 C CA . THR A 1 115 ? -11.603 9.531 3.763 1.00 91.19 115 THR A CA 1
ATOM 926 C C . THR A 1 115 ? -10.550 10.475 4.344 1.00 91.19 115 THR A C 1
ATOM 928 O O . THR A 1 115 ? -10.790 11.088 5.382 1.00 91.19 115 THR A O 1
ATOM 931 N N . VAL A 1 116 ? -9.414 10.663 3.663 1.00 92.31 116 VAL A N 1
ATOM 932 C CA . VAL A 1 116 ? -8.364 11.603 4.096 1.00 92.31 116 VAL A CA 1
ATOM 933 C C . VAL A 1 116 ? -8.898 13.034 4.167 1.00 92.31 116 VAL A C 1
ATOM 935 O O . VAL A 1 116 ? -8.659 13.726 5.155 1.00 92.31 116 VAL A O 1
ATOM 938 N N . ILE A 1 117 ? -9.663 13.470 3.162 1.00 93.25 117 ILE A N 1
ATOM 939 C CA . ILE A 1 117 ? -10.271 14.808 3.141 1.00 93.25 117 ILE A CA 1
ATOM 940 C C . ILE A 1 117 ? -11.216 14.992 4.333 1.00 93.25 117 ILE A C 1
ATOM 942 O O . ILE A 1 117 ? -11.134 16.005 5.029 1.00 93.25 117 ILE A O 1
ATOM 946 N N . VAL A 1 118 ? -12.072 14.004 4.611 1.00 92.19 118 VAL A N 1
ATOM 947 C CA . VAL A 1 118 ? -12.980 14.032 5.768 1.00 92.19 118 VAL A CA 1
ATOM 948 C C . VAL A 1 118 ? -12.191 14.105 7.075 1.00 92.19 118 VAL A C 1
ATOM 950 O O . VAL A 1 118 ? -12.506 14.940 7.918 1.00 92.19 118 VAL A O 1
ATOM 953 N N . PHE A 1 119 ? -11.131 13.308 7.234 1.00 90.94 119 PHE A N 1
ATOM 954 C CA . PHE A 1 119 ? -10.275 13.348 8.424 1.00 90.94 119 PHE A CA 1
ATOM 955 C C . PHE A 1 119 ? -9.608 14.711 8.629 1.00 90.94 119 PHE A C 1
ATOM 957 O O . PHE A 1 119 ? -9.556 15.194 9.759 1.00 90.94 119 PHE A O 1
ATOM 964 N N . ILE A 1 120 ? -9.132 15.355 7.559 1.00 92.12 120 ILE A N 1
ATOM 965 C CA . ILE A 1 120 ? -8.545 16.699 7.635 1.00 92.12 120 ILE A CA 1
ATOM 966 C C . ILE A 1 120 ? -9.608 17.719 8.053 1.00 92.12 120 ILE A C 1
ATOM 968 O O . ILE A 1 120 ? -9.358 18.508 8.961 1.00 92.12 120 ILE A O 1
ATOM 972 N N . ILE A 1 121 ? -10.800 17.686 7.446 1.00 91.56 121 ILE A N 1
ATOM 973 C CA . ILE A 1 121 ? -11.901 18.596 7.798 1.00 91.56 121 ILE A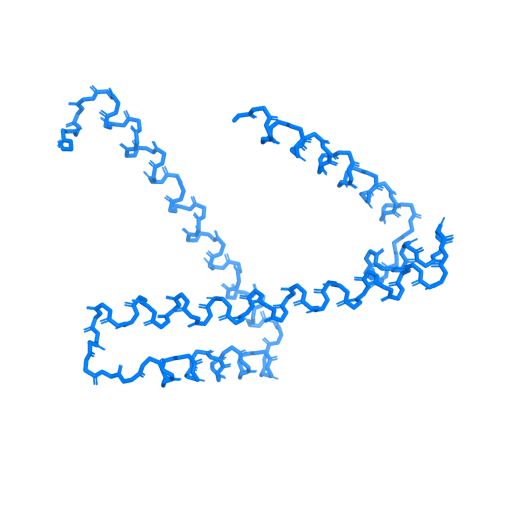 CA 1
ATOM 974 C C . ILE A 1 121 ? -12.295 18.412 9.265 1.00 91.56 121 ILE A C 1
ATOM 976 O O . ILE A 1 121 ? -12.336 19.388 10.010 1.00 91.56 121 ILE A O 1
ATOM 980 N N . VAL A 1 122 ? -12.537 17.175 9.704 1.00 89.06 122 VAL A N 1
ATOM 981 C CA . VAL A 1 122 ? -12.895 16.868 11.096 1.00 89.06 122 VAL A CA 1
ATOM 982 C C . VAL A 1 122 ? -11.775 17.291 12.051 1.00 89.06 122 VAL A C 1
ATOM 984 O O . VAL A 1 122 ? -12.053 17.915 13.071 1.00 89.06 122 VAL A O 1
ATOM 987 N N . GLY A 1 123 ? -10.510 17.039 11.701 1.00 87.56 123 GLY A N 1
ATOM 988 C CA . GLY A 1 123 ? -9.349 17.483 12.474 1.00 87.56 123 GLY A CA 1
ATOM 989 C C . GLY A 1 123 ? -9.292 19.003 12.639 1.00 87.56 123 GLY A C 1
ATOM 990 O O . GLY A 1 123 ? -9.113 19.495 13.751 1.00 87.56 123 GLY A O 1
ATOM 991 N N . VAL A 1 124 ? -9.519 19.760 11.563 1.00 89.06 124 VAL A N 1
ATOM 992 C CA . VAL A 1 124 ? -9.576 21.230 11.604 1.00 89.06 124 VAL A CA 1
ATOM 993 C C . VAL A 1 124 ? -10.771 21.719 12.430 1.00 89.06 124 VAL A C 1
ATOM 995 O O . VAL A 1 124 ? -10.616 22.626 13.245 1.00 89.06 124 VAL A O 1
ATOM 998 N N . LEU A 1 125 ? -11.946 21.098 12.290 1.00 86.81 125 LEU A N 1
ATOM 999 C CA . LEU A 1 125 ? -13.136 21.438 13.080 1.00 86.81 125 LEU A CA 1
ATOM 1000 C C . LEU A 1 125 ? -12.950 21.161 14.583 1.00 86.81 125 LEU A C 1
ATOM 1002 O O . LEU A 1 125 ? -13.468 21.921 15.404 1.00 86.81 125 LEU A O 1
ATOM 1006 N N . MET A 1 126 ? -12.195 20.118 14.948 1.00 84.62 126 MET A N 1
ATOM 1007 C CA . MET A 1 126 ? -11.797 19.856 16.337 1.00 84.62 126 MET A CA 1
ATOM 1008 C C . MET A 1 126 ? -10.822 20.920 16.862 1.00 84.62 126 MET A C 1
ATOM 1010 O O . MET A 1 126 ? -10.996 21.399 17.978 1.00 84.62 126 MET A O 1
ATOM 1014 N N . ILE A 1 127 ? -9.844 21.358 16.057 1.00 85.12 127 ILE A N 1
ATOM 1015 C CA . ILE A 1 127 ? -8.893 22.423 16.441 1.00 85.12 127 ILE A CA 1
ATOM 1016 C C . ILE A 1 127 ? -9.609 23.762 16.670 1.00 85.12 127 ILE A C 1
ATOM 1018 O O . ILE A 1 127 ? -9.282 24.485 17.609 1.00 85.12 127 ILE A O 1
ATOM 1022 N N . ILE A 1 128 ? -10.606 24.087 15.841 1.00 84.69 128 ILE A N 1
ATOM 1023 C CA . ILE A 1 128 ? -11.412 25.316 15.960 1.00 84.69 128 ILE A CA 1
ATOM 1024 C C . ILE A 1 128 ? -12.426 25.217 17.126 1.00 84.69 128 ILE A C 1
ATOM 1026 O O . ILE A 1 128 ? -13.055 26.205 17.497 1.00 84.69 128 ILE A O 1
ATOM 1030 N N . GLY A 1 129 ? -12.560 24.046 17.760 1.00 73.31 129 GLY A N 1
ATOM 1031 C CA . GLY A 1 129 ? -13.385 23.848 18.956 1.00 73.31 129 GLY A CA 1
ATOM 1032 C C . GLY A 1 129 ? -14.883 23.703 18.681 1.00 73.31 129 GLY A C 1
ATOM 1033 O O . GLY A 1 129 ? -15.683 23.795 19.612 1.00 73.31 129 GLY A O 1
ATOM 1034 N N . ILE A 1 130 ? -15.272 23.470 17.422 1.00 70.00 130 ILE A N 1
ATOM 1035 C CA . ILE A 1 130 ? -16.665 23.204 17.025 1.00 70.00 130 ILE A CA 1
ATOM 1036 C C . ILE A 1 130 ? -17.075 21.792 17.465 1.00 70.00 130 ILE A C 1
ATOM 1038 O O . ILE A 1 130 ? -18.197 21.585 17.923 1.00 70.00 130 ILE A O 1
ATOM 1042 N N . PHE A 1 131 ? -16.142 20.839 17.391 1.00 59.94 131 PHE A N 1
ATOM 1043 C CA . PHE A 1 131 ? -16.264 19.517 17.999 1.00 59.94 131 PHE A CA 1
ATOM 1044 C C . PHE A 1 131 ? -15.358 19.444 19.227 1.00 59.94 131 PHE A C 1
ATOM 1046 O O . PHE A 1 131 ? -14.138 19.543 19.109 1.00 59.94 131 PHE A O 1
ATOM 1053 N N . LYS A 1 132 ? -15.952 19.274 20.411 1.00 56.94 132 LYS A N 1
ATOM 1054 C CA . LYS A 1 132 ? -15.214 18.866 21.610 1.00 56.94 132 LYS A CA 1
ATOM 1055 C C . LYS A 1 132 ? -15.123 17.343 21.594 1.00 56.94 132 LYS A C 1
ATOM 1057 O O . LYS A 1 132 ? -16.161 16.687 21.659 1.00 56.94 132 LYS A O 1
ATOM 1062 N N . GLY A 1 133 ? -13.906 16.829 21.425 1.00 55.19 133 GLY A N 1
ATOM 1063 C CA . GLY A 1 133 ? -13.586 15.429 21.710 1.00 55.19 133 GLY A CA 1
ATOM 1064 C C . GLY A 1 133 ? -13.711 15.118 23.194 1.00 55.19 133 GLY A C 1
ATOM 1065 O O . GLY A 1 133 ? -13.574 16.066 24.004 1.00 55.19 133 GLY A O 1
#

InterPro domains:
  IPR004841 Amino acid permease/SLC12A domain [PF00324] (1-130)
  IPR050524 Amino-acid permease-like [PTHR43341] (1-130)

Sequence (133 aa):
LLSYMLIGLMVYFLMTSLGELAAYMPVSGSFATYGQNYVEEGFGLALGWNYWYNWAVTIAVDLVAAQLVMSWWFPDTPGWIWSALFLGVIFLLNYISVRGFGEAEYWFSLIKVTTVIVFIIVGVLMIIGIFKG

Organism: Escherichia coli (NCBI:txid562)

Radius of gyration: 20.44 Å; chains: 1; bounding box: 43×43×44 Å

Foldseek 3Di:
DVVCVVVVVVVVVVVVVVVVVCVVDVDPDDVLVVCCVPPHVVRSVVVVVVVVVVVVVVLVVVLQVQLVVVCVVVVPDDSVVSSVVVVVVVVVQVVPDPPSVVVVVVVVVVVVVVVVVVVVVVVVCVVVVVDDD